Protein AF-A0A7Y3NGA3-F1 (afdb_monomer)

Foldseek 3Di:
DVDDDDPVLDVVFKDWDPDDDPQKTKMKGACCRPVNQFRIKIKMWHQAQAKDKDAAPDAWKFWQDAFPDHHPDTDDGDPPRIDIHHHGMMTMITHDD

Solvent-accessible surface area (backbone atoms only — not comparable to full-atom values): 5444 Å² total; per-residue (Å²): 70,98,72,60,87,45,67,83,56,40,63,82,30,50,44,72,62,75,96,60,62,89,60,46,52,39,35,37,40,30,81,26,32,75,78,30,78,34,44,33,38,40,40,38,38,28,68,40,82,54,68,47,78,45,78,54,74,95,74,64,53,27,29,32,26,47,77,87,49,75,56,91,64,74,52,68,60,64,61,94,56,28,44,78,31,51,40,66,22,39,40,31,33,32,30,70,112

Secondary structure (DSSP, 8-state):
-TT--SHHHHHHHEEEPPSPPTTEEEEEEESSTTT-SSSEEEEEEE-SSS-EEEEPPSS-EEEEE-SS-EEEEEE---STTEEEE-TTEEEEEEE--

Nearest PDB structures (foldseek):
  2wan-assembly1_A  TM=9.460E-01  e=4.164E-06  Bacillus acidopullulyticus
  3wdj-assembly1_A  TM=8.498E-01  e=8.201E-05  Anoxybacillus sp. LM18-11
  2e9b-assembly2_B  TM=8.523E-01  e=2.096E-04  Bacillus subtilis
  3wdi-assembly1_A  TM=8.517E-01  e=1.776E-04  Anoxybacillus sp. LM18-11
  3wdh-assembly1_A  TM=8.356E-01  e=1.505E-04  Anoxybacillus sp. LM18-11

pLDDT: mean 94.43, std 5.2, range [59.75, 98.56]

Mean predicted aligned error: 2.91 Å

Radius of gyration: 12.98 Å; Cα contacts (8 Å, |Δi|>4): 207; chains: 1; bounding box: 33×29×31 Å

Sequence (97 aa):
ALRLRSGDQIRPALRFLETLDPGVVAWVIQSWAGGDPSEKLFVALNAHFRPREVYLPEGKWTYLADAYRAGNEPFGSPSNGMTVLPGRSLAVLATEP

Structure (mmCIF, N/CA/C/O backbone):
data_AF-A0A7Y3NGA3-F1
#
_entry.id   AF-A0A7Y3NGA3-F1
#
loop_
_atom_site.group_PDB
_atom_site.id
_atom_site.type_symbol
_atom_site.label_atom_id
_atom_site.label_alt_id
_atom_site.label_comp_id
_atom_site.label_asym_id
_atom_site.label_entity_id
_atom_site.label_seq_id
_atom_site.pdbx_PDB_ins_code
_atom_site.Cartn_x
_atom_site.Cartn_y
_atom_site.Cartn_z
_atom_site.occupancy
_atom_site.B_iso_or_equiv
_atom_site.auth_seq_id
_atom_site.auth_comp_id
_atom_site.auth_asym_id
_atom_site.auth_atom_id
_atom_site.pdbx_PDB_model_num
ATOM 1 N N . ALA A 1 1 ? -5.602 -5.467 9.489 1.00 90.38 1 ALA A N 1
ATOM 2 C CA . ALA A 1 1 ? -6.004 -5.289 8.081 1.00 90.38 1 ALA A CA 1
ATOM 3 C C . ALA A 1 1 ? -5.839 -6.557 7.243 1.00 90.38 1 ALA A C 1
ATOM 5 O O . ALA A 1 1 ? -6.827 -7.049 6.719 1.00 90.38 1 ALA A O 1
ATOM 6 N N . LEU A 1 2 ? -4.647 -7.156 7.136 1.00 93.19 2 LEU A N 1
ATOM 7 C CA . LEU A 1 2 ? -4.372 -8.253 6.179 1.00 93.19 2 LEU A CA 1
ATOM 8 C C . LEU A 1 2 ? -4.944 -9.648 6.537 1.00 93.19 2 LEU A C 1
ATOM 10 O O . LEU A 1 2 ? -4.639 -10.627 5.866 1.00 93.19 2 LEU A O 1
ATOM 14 N N . ARG A 1 3 ? -5.744 -9.769 7.604 1.00 94.25 3 ARG A N 1
ATOM 15 C CA . ARG A 1 3 ? -6.239 -11.054 8.149 1.00 94.25 3 ARG A CA 1
ATOM 16 C C . ARG A 1 3 ? -7.769 -11.116 8.264 1.00 94.25 3 ARG A C 1
ATOM 18 O O . ARG A 1 3 ? -8.294 -11.754 9.176 1.00 94.25 3 AR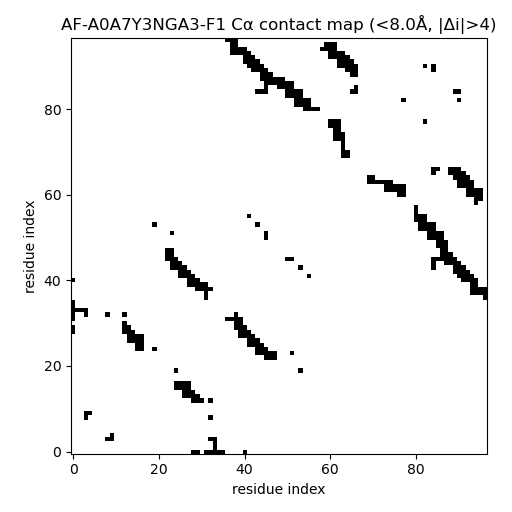G A O 1
ATOM 25 N N . LEU A 1 4 ? -8.485 -10.417 7.379 1.00 94.12 4 LEU A N 1
ATOM 26 C CA . LEU A 1 4 ? -9.945 -10.533 7.276 1.00 94.12 4 LEU A CA 1
ATOM 27 C C . LEU A 1 4 ? -10.330 -11.970 6.901 1.00 94.12 4 LEU A C 1
ATOM 29 O O . LEU A 1 4 ? -9.640 -12.620 6.120 1.00 94.12 4 LEU A O 1
ATOM 33 N N . ARG A 1 5 ? -11.411 -12.478 7.497 1.00 95.19 5 ARG A N 1
ATOM 34 C CA . ARG A 1 5 ? -11.736 -13.915 7.512 1.00 95.19 5 ARG A CA 1
ATOM 35 C C . ARG A 1 5 ? -12.874 -14.311 6.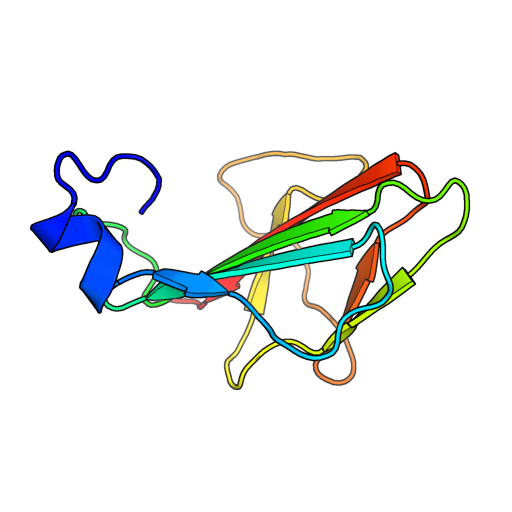579 1.00 95.19 5 ARG A C 1
ATOM 37 O O . ARG A 1 5 ? -13.105 -15.500 6.389 1.00 95.19 5 ARG A O 1
ATOM 44 N N . SER A 1 6 ? -13.601 -13.348 6.021 1.00 95.88 6 SER A N 1
ATOM 45 C CA . SER A 1 6 ? -14.739 -13.621 5.143 1.00 95.88 6 SER A CA 1
ATOM 46 C C . SER A 1 6 ? -14.864 -12.598 4.020 1.00 95.88 6 SER A C 1
ATOM 48 O O . SER A 1 6 ? -14.390 -11.464 4.124 1.00 95.88 6 SER A O 1
ATOM 50 N N . GLY A 1 7 ? -15.561 -12.994 2.952 1.00 95.81 7 GLY A N 1
ATOM 51 C CA . GLY A 1 7 ? -15.914 -12.089 1.858 1.00 95.81 7 GLY A CA 1
ATOM 52 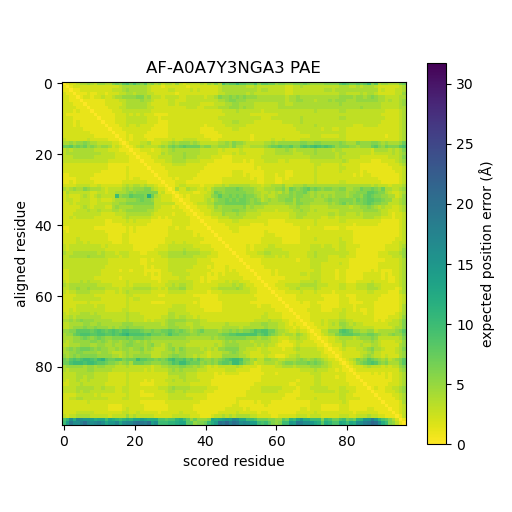C C . GLY A 1 7 ? -16.707 -10.872 2.341 1.00 95.81 7 GLY A C 1
ATOM 53 O O . GLY A 1 7 ? -16.460 -9.767 1.868 1.00 95.81 7 GLY A O 1
ATOM 54 N N . ASP A 1 8 ? -17.580 -11.051 3.333 1.00 95.88 8 ASP A N 1
ATOM 55 C CA . ASP A 1 8 ? -18.385 -9.965 3.906 1.00 95.88 8 ASP A CA 1
ATOM 56 C C . ASP A 1 8 ? -17.549 -8.946 4.683 1.00 95.88 8 ASP A C 1
ATOM 58 O O . ASP A 1 8 ? -17.927 -7.784 4.765 1.00 95.88 8 ASP A O 1
ATOM 62 N N . GLN A 1 9 ? -16.390 -9.349 5.210 1.00 94.31 9 GLN A N 1
ATOM 63 C CA . GLN A 1 9 ? -15.427 -8.415 5.793 1.00 94.31 9 GLN A CA 1
ATOM 64 C C . GLN A 1 9 ? -14.575 -7.731 4.717 1.00 94.31 9 GLN A C 1
ATOM 66 O O . GLN A 1 9 ? -14.304 -6.536 4.810 1.00 94.31 9 GLN A O 1
ATOM 71 N N . ILE A 1 10 ? -14.150 -8.472 3.690 1.00 96.31 10 ILE A N 1
ATOM 72 C CA . ILE A 1 10 ? -13.242 -7.966 2.648 1.00 96.31 10 ILE A CA 1
ATOM 73 C C . ILE A 1 10 ? -13.940 -6.951 1.738 1.00 96.31 10 ILE A C 1
ATOM 75 O O . ILE A 1 10 ? -13.402 -5.872 1.498 1.00 96.31 10 ILE A O 1
ATOM 79 N N . ARG A 1 11 ? -15.138 -7.277 1.238 1.00 96.31 11 ARG A N 1
ATOM 80 C CA . ARG A 1 11 ? -15.881 -6.463 0.260 1.00 96.31 11 ARG A CA 1
ATOM 81 C C . ARG A 1 11 ? -16.089 -5.009 0.697 1.00 96.31 11 ARG A C 1
ATOM 83 O O . ARG A 1 11 ? -15.820 -4.128 -0.114 1.00 96.31 11 ARG A O 1
ATOM 90 N N . PRO A 1 12 ? -1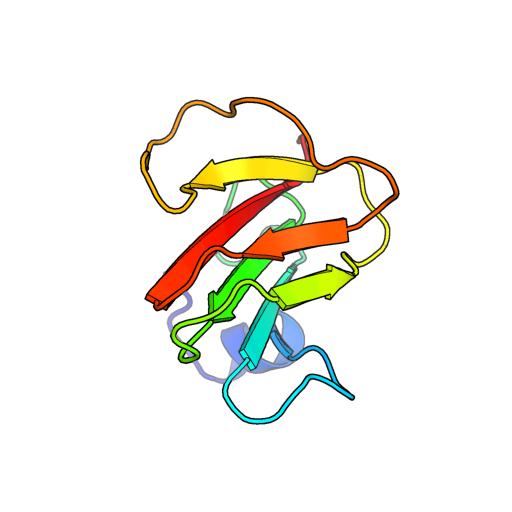6.539 -4.696 1.925 1.00 95.75 12 PRO A N 1
ATOM 91 C CA . PRO A 1 12 ? -16.685 -3.305 2.337 1.00 95.75 12 PRO A CA 1
ATOM 92 C C . PRO A 1 12 ? -15.339 -2.619 2.603 1.00 95.75 12 PRO A C 1
ATOM 94 O O . PRO A 1 12 ? -15.244 -1.423 2.345 1.00 95.75 12 PRO A O 1
ATOM 97 N N . ALA A 1 13 ? -14.313 -3.352 3.050 1.00 96.56 13 ALA A N 1
ATOM 98 C CA . ALA A 1 13 ? -13.059 -2.783 3.542 1.00 96.56 13 ALA A CA 1
ATOM 99 C C . ALA A 1 13 ? -11.978 -2.559 2.473 1.00 96.56 13 ALA A C 1
ATOM 101 O O . ALA A 1 13 ? -11.111 -1.714 2.675 1.00 96.56 13 ALA A O 1
ATOM 102 N N . LEU A 1 14 ? -11.980 -3.312 1.367 1.00 97.44 14 LEU A N 1
ATOM 103 C CA . LEU A 1 14 ? -10.918 -3.268 0.357 1.00 97.44 14 LEU A CA 1
ATOM 104 C C . LEU A 1 14 ? -11.385 -2.566 -0.922 1.00 97.44 14 LEU A C 1
ATOM 106 O O . LEU A 1 14 ? -12.443 -2.881 -1.470 1.00 97.44 14 LEU A O 1
ATOM 110 N N . ARG A 1 15 ? -10.583 -1.630 -1.431 1.00 97.44 15 ARG A N 1
ATOM 111 C CA . ARG A 1 15 ? -10.785 -0.996 -2.742 1.00 97.44 15 ARG A CA 1
ATOM 112 C C . ARG A 1 15 ? -9.505 -1.093 -3.558 1.00 97.44 15 ARG A C 1
ATOM 114 O O . ARG A 1 15 ? -8.452 -0.679 -3.081 1.00 97.44 15 ARG A O 1
ATOM 121 N N . PHE A 1 16 ? -9.600 -1.631 -4.769 1.00 97.75 16 PHE A N 1
ATOM 122 C CA . PHE A 1 16 ? -8.518 -1.525 -5.745 1.00 97.75 16 PHE A CA 1
ATOM 123 C C . PHE A 1 16 ? -8.456 -0.098 -6.282 1.00 97.75 16 PHE A C 1
ATOM 125 O O . PHE A 1 16 ? -9.491 0.553 -6.424 1.00 97.75 16 PHE A O 1
ATOM 132 N N . LEU A 1 17 ? -7.248 0.383 -6.561 1.00 97.00 17 LEU A N 1
ATOM 133 C CA . LEU A 1 17 ? -7.074 1.607 -7.330 1.00 97.00 17 LEU A CA 1
ATOM 134 C C . LEU A 1 17 ? -7.299 1.296 -8.810 1.00 97.00 17 LEU A C 1
ATOM 136 O O . LEU A 1 17 ? -6.864 0.260 -9.315 1.00 97.00 17 LEU A O 1
ATOM 140 N N . GLU A 1 18 ? -7.981 2.207 -9.491 1.00 93.06 18 GLU A N 1
ATOM 141 C CA . GLU A 1 18 ? -8.292 2.097 -10.913 1.00 93.06 18 GLU A CA 1
ATOM 142 C C . GLU A 1 18 ? -7.306 2.909 -11.758 1.00 93.06 18 GLU A C 1
ATOM 144 O O . GLU A 1 18 ? -6.575 3.756 -11.247 1.00 93.06 18 GLU A O 1
ATOM 149 N N . THR A 1 19 ? -7.319 2.679 -13.075 1.00 91.19 19 THR A N 1
ATOM 150 C CA . THR A 1 19 ? -6.523 3.453 -14.049 1.00 91.19 19 THR A CA 1
ATOM 151 C C . THR A 1 19 ? -5.010 3.395 -13.778 1.00 91.19 19 THR A C 1
ATOM 153 O O . THR A 1 19 ? -4.293 4.381 -13.923 1.00 91.19 19 THR A O 1
ATOM 156 N N . LEU A 1 20 ? -4.516 2.223 -13.370 1.00 94.62 20 LEU A N 1
ATOM 157 C CA . LEU A 1 20 ? -3.087 1.957 -13.193 1.00 94.62 20 LEU A CA 1
ATOM 158 C C . LEU A 1 20 ? -2.473 1.385 -14.473 1.00 94.62 20 LEU A C 1
ATOM 160 O O . LEU A 1 20 ? -3.146 0.706 -15.253 1.00 94.62 20 LEU A O 1
ATOM 164 N N . ASP A 1 21 ? -1.170 1.596 -14.643 1.00 94.69 21 ASP A N 1
ATOM 165 C CA . ASP A 1 21 ? -0.393 0.936 -15.690 1.00 94.69 21 ASP A CA 1
ATOM 166 C C . ASP A 1 21 ? -0.565 -0.595 -15.614 1.00 94.69 21 ASP A C 1
ATOM 168 O O . ASP A 1 21 ? -0.398 -1.172 -14.534 1.00 94.69 21 ASP A O 1
ATOM 172 N N . PRO A 1 22 ? -0.814 -1.300 -16.736 1.00 96.44 22 PRO A N 1
ATOM 173 C CA . PRO A 1 22 ? -0.833 -2.760 -16.750 1.00 96.44 22 PRO A CA 1
ATOM 174 C C . PRO A 1 22 ? 0.450 -3.333 -16.140 1.00 96.44 22 PRO A C 1
ATOM 176 O O . PRO A 1 22 ? 1.549 -2.945 -16.529 1.00 96.44 22 PRO A O 1
ATOM 179 N N . GLY A 1 23 ? 0.324 -4.251 -15.179 1.00 97.06 23 GLY A N 1
ATOM 180 C CA . GLY A 1 23 ? 1.458 -4.773 -14.402 1.00 97.06 23 GLY A CA 1
ATOM 181 C C . GLY A 1 23 ? 1.745 -4.013 -13.100 1.00 97.06 23 GLY A C 1
ATOM 182 O O . GLY A 1 23 ? 2.637 -4.418 -12.355 1.00 97.06 23 GLY A O 1
ATOM 183 N N . VAL A 1 24 ? 0.980 -2.962 -12.798 1.00 98.31 24 VAL A N 1
ATOM 184 C CA . VAL A 1 24 ? 0.887 -2.356 -11.468 1.00 98.31 24 VAL A CA 1
ATOM 185 C C . VAL A 1 24 ? -0.454 -2.739 -10.848 1.00 98.31 24 VAL A C 1
ATOM 187 O O . VAL A 1 24 ? -1.498 -2.645 -11.490 1.00 98.31 24 VAL A O 1
ATOM 190 N N . VAL A 1 25 ? -0.430 -3.184 -9.593 1.00 98.38 25 VAL A N 1
ATOM 191 C CA . VAL A 1 25 ? -1.642 -3.497 -8.822 1.00 98.38 25 VAL A CA 1
ATOM 192 C C . VAL A 1 25 ? -1.546 -2.784 -7.489 1.00 98.38 25 VAL A C 1
ATOM 194 O O . VAL A 1 25 ? -0.568 -2.976 -6.772 1.00 98.38 25 VAL A O 1
ATOM 197 N N . ALA A 1 26 ? -2.555 -1.988 -7.147 1.00 98.44 26 ALA A N 1
ATOM 198 C CA . ALA A 1 26 ? -2.622 -1.312 -5.861 1.00 98.44 26 ALA A CA 1
ATOM 199 C C . ALA A 1 26 ? -4.022 -1.385 -5.257 1.00 98.44 26 ALA A C 1
ATOM 201 O O . ALA A 1 26 ? -5.028 -1.421 -5.970 1.00 98.44 26 ALA A O 1
ATOM 202 N N . TRP A 1 27 ? -4.085 -1.411 -3.931 1.00 98.44 27 TRP A N 1
ATOM 203 C CA . TRP A 1 27 ? -5.333 -1.410 -3.183 1.00 98.44 27 TRP A CA 1
ATOM 204 C C . TRP A 1 27 ? -5.169 -0.731 -1.828 1.00 98.44 27 TRP A C 1
ATOM 206 O O . TRP A 1 27 ? -4.076 -0.661 -1.265 1.00 98.44 27 TRP A O 1
ATOM 216 N N . VAL A 1 28 ? -6.292 -0.263 -1.290 1.00 97.81 28 VAL A N 1
ATOM 217 C CA . VAL A 1 28 ? -6.408 0.227 0.082 1.00 97.81 28 VAL A CA 1
ATOM 218 C C . VAL A 1 28 ? -7.347 -0.666 0.870 1.00 97.81 28 VAL A C 1
ATOM 220 O O . VAL A 1 28 ? -8.429 -1.020 0.400 1.00 97.81 28 VAL A O 1
ATOM 223 N N . ILE A 1 29 ? -6.934 -0.998 2.087 1.00 97.25 29 ILE A N 1
ATOM 224 C CA . ILE A 1 29 ? -7.773 -1.568 3.136 1.00 97.25 29 ILE A CA 1
ATOM 225 C C . ILE A 1 29 ? -8.051 -0.452 4.141 1.00 97.25 29 ILE A C 1
ATOM 227 O O . ILE A 1 29 ? -7.120 0.206 4.584 1.00 97.25 29 ILE A O 1
ATOM 231 N N . GLN A 1 30 ? -9.310 -0.223 4.488 1.00 94.44 30 GLN A N 1
ATOM 232 C CA . GLN A 1 30 ? -9.747 0.946 5.263 1.00 94.44 30 GLN A CA 1
ATOM 233 C C . GLN A 1 30 ? -10.650 0.557 6.440 1.00 94.44 30 GLN A C 1
ATOM 235 O O . GLN A 1 30 ? -10.997 -0.613 6.602 1.00 94.44 30 GLN A O 1
ATOM 240 N N . SER A 1 31 ? -11.025 1.542 7.261 1.00 90.12 31 SER A N 1
ATOM 241 C CA . SER A 1 31 ? -11.936 1.387 8.403 1.00 90.12 31 SER A CA 1
ATOM 242 C C . SER A 1 31 ? -11.395 0.460 9.498 1.00 90.12 31 SER A C 1
ATOM 244 O O . SER A 1 31 ? -12.131 -0.390 10.004 1.00 90.12 31 SER A O 1
ATOM 246 N N . TRP A 1 32 ? -10.107 0.594 9.847 1.00 89.69 32 TRP A N 1
ATOM 247 C CA . TRP A 1 32 ? -9.456 -0.195 10.912 1.00 89.69 32 TRP A CA 1
ATOM 248 C C . TRP A 1 32 ? -9.661 -1.709 10.738 1.00 89.69 32 TRP A C 1
ATOM 250 O O . TRP A 1 32 ? -9.839 -2.469 11.697 1.00 89.69 32 TRP A O 1
ATOM 260 N N . ALA A 1 33 ? -9.702 -2.160 9.480 1.00 91.12 33 ALA A N 1
ATOM 261 C CA . ALA A 1 33 ? -10.192 -3.482 9.121 1.00 91.12 33 ALA A CA 1
ATOM 262 C C . ALA A 1 33 ? -9.501 -4.597 9.918 1.00 91.12 33 ALA A C 1
ATOM 264 O O . ALA A 1 33 ? -8.274 -4.741 9.908 1.00 91.12 33 ALA A O 1
ATOM 265 N N . GLY A 1 34 ? -10.297 -5.439 10.577 1.00 88.56 34 GLY A N 1
ATOM 266 C CA . GLY A 1 34 ? -9.781 -6.557 11.366 1.00 88.56 34 GLY A CA 1
ATOM 267 C C . GLY A 1 34 ? -9.005 -6.128 12.616 1.00 88.56 34 GLY A C 1
ATOM 268 O O . GLY A 1 34 ? -8.108 -6.864 13.024 1.00 88.56 34 GLY A O 1
ATOM 269 N N . GLY A 1 35 ? -9.324 -4.958 13.184 1.00 88.38 35 GLY A N 1
ATOM 270 C CA . GLY A 1 35 ? -8.696 -4.424 14.396 1.00 88.38 35 GLY A CA 1
ATOM 271 C C . GLY A 1 35 ? -7.288 -3.883 14.163 1.00 88.38 35 GLY A C 1
ATOM 272 O O . GLY A 1 35 ? -6.455 -3.951 15.062 1.00 88.38 35 GLY A O 1
ATOM 273 N N . ASP A 1 36 ? -6.997 -3.425 12.943 1.00 90.94 36 ASP A N 1
ATOM 274 C CA . ASP A 1 36 ? -5.723 -2.764 12.659 1.00 90.94 36 ASP A CA 1
ATOM 275 C C . ASP A 1 36 ? -5.655 -1.417 13.392 1.00 90.94 36 ASP A C 1
ATOM 277 O O . ASP A 1 36 ? -6.665 -0.709 13.397 1.00 90.94 36 ASP A O 1
ATOM 281 N N . PRO A 1 37 ? -4.512 -1.040 13.991 1.00 90.00 37 PRO A N 1
ATOM 282 C CA . PRO A 1 37 ? -4.364 0.289 14.579 1.00 90.00 37 PRO A CA 1
ATOM 283 C C . PRO A 1 37 ? -4.431 1.407 13.530 1.00 90.00 37 PRO A C 1
ATOM 285 O O . PRO A 1 37 ? -4.822 2.520 13.866 1.00 90.00 37 PRO A O 1
ATOM 288 N N . SER A 1 38 ? -4.083 1.127 12.273 1.00 92.06 38 SER A N 1
ATOM 289 C CA . SER A 1 38 ? -4.141 2.115 11.198 1.00 92.06 38 SER A CA 1
ATOM 290 C C . SER A 1 38 ? -5.548 2.231 10.612 1.00 92.06 38 SER A C 1
ATOM 292 O O . SER A 1 38 ? -6.190 1.224 10.301 1.00 92.06 38 SER A O 1
ATOM 294 N N . GLU A 1 39 ? -6.014 3.465 10.390 1.00 93.06 39 GLU A N 1
ATOM 295 C CA . GLU A 1 39 ? -7.293 3.722 9.710 1.00 93.06 39 GLU A CA 1
ATOM 296 C C . GLU A 1 39 ? -7.286 3.130 8.293 1.00 93.06 39 GLU A C 1
ATOM 298 O O . GLU A 1 39 ? -8.250 2.469 7.885 1.00 93.06 39 GLU A O 1
ATOM 303 N N . LYS A 1 40 ? -6.184 3.344 7.556 1.00 95.81 40 LYS A N 1
ATOM 304 C CA . LYS A 1 40 ? -5.982 2.853 6.194 1.00 95.81 40 LYS A CA 1
ATOM 305 C C . LYS A 1 40 ? -4.609 2.204 6.028 1.00 95.81 40 LYS A C 1
ATOM 307 O O . LYS A 1 40 ? -3.599 2.692 6.532 1.00 95.81 40 LYS A O 1
ATOM 312 N N . LEU A 1 41 ? -4.580 1.138 5.236 1.00 96.50 41 LEU A N 1
ATOM 313 C CA . LEU A 1 41 ? -3.386 0.462 4.749 1.00 96.50 41 LEU A CA 1
ATOM 314 C C . LEU A 1 41 ? -3.408 0.476 3.221 1.00 96.50 41 LEU A C 1
ATOM 316 O O . LEU A 1 41 ? -4.343 -0.040 2.612 1.00 96.50 41 LEU A O 1
ATOM 320 N N . PHE A 1 42 ? -2.380 1.038 2.606 1.00 97.56 42 PHE A N 1
ATOM 321 C CA . PHE A 1 42 ? -2.165 1.031 1.167 1.00 97.56 42 PHE A CA 1
ATOM 322 C C . PHE A 1 42 ? -1.107 -0.010 0.817 1.00 97.56 42 PHE A C 1
ATOM 324 O O . PHE A 1 42 ? -0.071 -0.098 1.476 1.00 97.56 42 PHE A O 1
ATOM 331 N N . VAL A 1 43 ? -1.351 -0.775 -0.242 1.00 98.00 43 VAL A N 1
ATOM 332 C CA . VAL A 1 43 ? -0.385 -1.719 -0.804 1.00 98.00 43 VAL A CA 1
ATOM 333 C C . VAL A 1 43 ? -0.322 -1.510 -2.307 1.00 98.00 43 VAL A C 1
ATOM 335 O O . VAL A 1 43 ? -1.363 -1.437 -2.957 1.00 98.00 43 VAL A O 1
ATOM 338 N N . ALA A 1 44 ? 0.886 -1.461 -2.862 1.00 98.38 44 ALA A N 1
ATOM 339 C CA . ALA A 1 44 ? 1.092 -1.460 -4.303 1.00 98.38 44 ALA A CA 1
ATOM 340 C C . ALA A 1 44 ? 2.245 -2.371 -4.717 1.00 98.38 44 ALA A C 1
ATOM 342 O O . ALA A 1 44 ? 3.244 -2.495 -4.012 1.00 98.38 44 ALA A O 1
ATOM 343 N N . LEU A 1 45 ? 2.088 -2.996 -5.880 1.00 98.56 45 LEU A N 1
ATOM 344 C CA . LEU A 1 45 ? 3.018 -3.937 -6.490 1.00 98.56 45 LEU A CA 1
ATOM 345 C C . LEU A 1 45 ? 3.380 -3.447 -7.891 1.00 98.56 45 LEU A C 1
ATOM 347 O O . LEU A 1 45 ? 2.492 -3.072 -8.656 1.00 98.56 45 LEU A O 1
ATOM 351 N N . ASN A 1 46 ? 4.663 -3.513 -8.244 1.00 98.50 46 ASN A N 1
ATOM 352 C CA . ASN A 1 46 ? 5.158 -3.204 -9.581 1.00 98.50 46 ASN A CA 1
ATOM 353 C C . ASN A 1 46 ? 5.840 -4.432 -10.199 1.00 98.50 46 ASN A C 1
ATOM 355 O O . ASN A 1 46 ? 6.928 -4.822 -9.775 1.00 98.50 46 ASN A O 1
ATOM 359 N N . ALA A 1 47 ? 5.232 -5.021 -11.231 1.00 98.38 47 ALA A N 1
ATOM 360 C CA . ALA A 1 47 ? 5.810 -6.150 -11.963 1.00 98.38 47 ALA A CA 1
ATOM 361 C C . ALA A 1 47 ? 6.818 -5.727 -13.051 1.00 98.38 47 ALA A C 1
ATO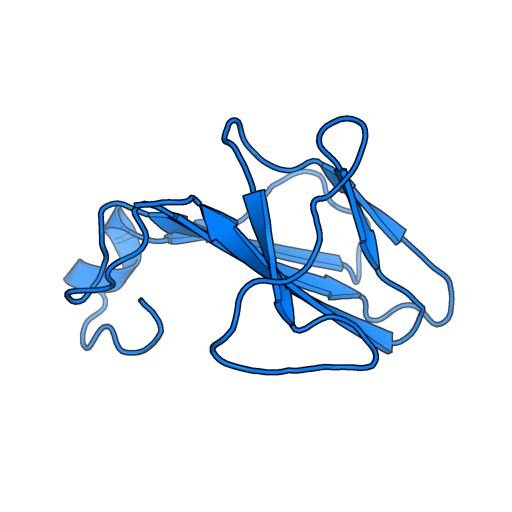M 363 O O . ALA A 1 47 ? 7.528 -6.574 -13.601 1.00 98.38 47 ALA A O 1
ATOM 364 N N . HIS A 1 48 ? 6.901 -4.433 -13.381 1.00 98.44 48 HIS A N 1
ATOM 365 C CA . HIS A 1 48 ? 7.847 -3.925 -14.375 1.00 98.44 48 HIS A CA 1
ATOM 366 C C . HIS A 1 48 ? 9.284 -4.002 -13.861 1.00 98.44 48 HIS A C 1
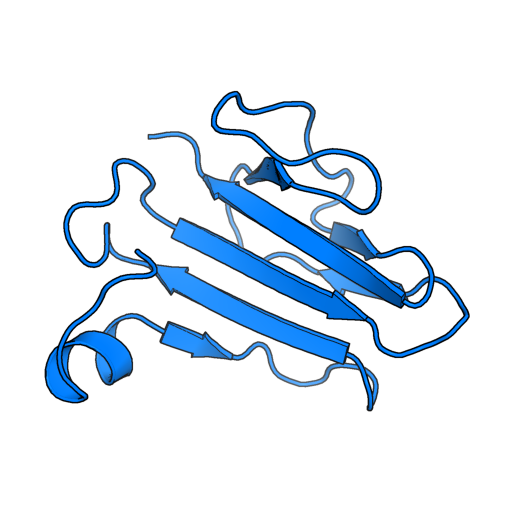ATOM 368 O O . HIS A 1 48 ? 9.553 -3.867 -12.674 1.00 98.44 48 HIS A O 1
ATOM 374 N N . PHE A 1 49 ? 10.244 -4.121 -14.777 1.00 97.81 49 PHE A N 1
ATOM 375 C CA . PHE A 1 49 ? 11.667 -3.945 -14.455 1.00 97.81 49 PHE A CA 1
ATOM 376 C C . PHE A 1 49 ? 12.049 -2.485 -14.184 1.00 97.81 49 PHE A C 1
ATOM 378 O O . PHE A 1 49 ? 13.128 -2.218 -13.663 1.00 97.81 49 PHE A O 1
ATOM 385 N N . ARG A 1 50 ? 11.192 -1.539 -14.584 1.00 98.19 50 ARG A N 1
ATOM 386 C CA . ARG A 1 50 ? 11.420 -0.099 -14.451 1.00 98.19 50 ARG A CA 1
ATOM 387 C C . ARG A 1 50 ? 10.533 0.492 -13.354 1.00 98.19 50 ARG A C 1
ATOM 389 O O . ARG A 1 50 ? 9.461 -0.065 -13.107 1.00 98.19 50 ARG A O 1
ATOM 396 N N . PRO A 1 51 ? 10.942 1.617 -12.741 1.00 98.06 51 PRO A N 1
ATOM 397 C CA . PRO A 1 51 ? 10.127 2.283 -11.741 1.00 98.06 51 PRO A CA 1
ATOM 398 C C . PRO A 1 51 ? 8.763 2.739 -12.269 1.00 98.06 51 PRO A C 1
ATOM 400 O O . PRO A 1 51 ? 8.613 3.065 -13.455 1.00 98.06 51 PRO A O 1
ATOM 403 N N . ARG A 1 52 ? 7.780 2.765 -11.369 1.00 97.75 52 ARG A N 1
ATOM 404 C CA . ARG A 1 52 ? 6.424 3.269 -11.606 1.00 97.75 52 ARG A CA 1
ATOM 405 C C . ARG A 1 52 ? 5.975 4.140 -10.449 1.00 97.75 52 ARG A C 1
ATOM 407 O O . ARG A 1 52 ? 6.311 3.868 -9.301 1.00 97.75 52 ARG A O 1
ATOM 414 N N . GLU A 1 53 ? 5.217 5.172 -10.770 1.00 96.19 53 GLU A N 1
ATOM 415 C CA . GLU A 1 53 ? 4.621 6.073 -9.791 1.00 96.19 53 GLU A CA 1
ATOM 416 C C . GLU A 1 53 ? 3.168 5.670 -9.571 1.00 96.19 53 GLU A C 1
ATOM 418 O O . GLU A 1 53 ? 2.459 5.329 -10.520 1.00 96.19 53 GLU A O 1
ATOM 423 N N . VAL A 1 54 ? 2.730 5.688 -8.314 1.00 96.81 54 VAL A N 1
ATOM 424 C CA . VAL A 1 54 ? 1.336 5.439 -7.951 1.00 96.81 54 VAL A CA 1
ATOM 425 C C . VAL A 1 54 ? 0.867 6.546 -7.024 1.00 96.81 54 VAL A C 1
ATOM 427 O O . VAL A 1 54 ? 1.449 6.765 -5.960 1.00 96.81 54 VAL A O 1
ATOM 430 N N . TYR A 1 55 ? -0.196 7.237 -7.430 1.00 96.44 55 TYR A N 1
ATOM 431 C CA . TYR A 1 55 ? -0.852 8.231 -6.590 1.00 96.44 55 TYR A CA 1
ATOM 432 C C . TYR A 1 55 ? -1.553 7.557 -5.415 1.00 96.44 55 TYR A C 1
ATOM 434 O O . TYR A 1 55 ? -2.246 6.549 -5.561 1.00 96.44 55 TYR A O 1
ATOM 442 N N . LEU A 1 56 ? -1.360 8.135 -4.238 1.00 96.44 56 LEU A N 1
ATOM 443 C CA . LEU A 1 56 ? -1.978 7.687 -3.007 1.00 96.44 56 LEU A CA 1
ATOM 444 C C . LEU A 1 56 ? -3.343 8.363 -2.859 1.00 96.44 56 LEU A C 1
ATOM 446 O O . LEU A 1 56 ? -3.477 9.549 -3.170 1.00 96.44 56 LEU A O 1
ATOM 450 N N . PRO A 1 57 ? -4.357 7.655 -2.338 1.00 94.81 57 PRO A N 1
ATOM 451 C CA . PRO A 1 57 ? -5.581 8.303 -1.893 1.00 94.81 57 PRO A CA 1
ATOM 452 C C . PRO A 1 57 ? -5.295 9.328 -0.796 1.00 94.81 57 PRO A C 1
ATOM 454 O O . PRO A 1 57 ? -4.258 9.277 -0.131 1.00 94.81 57 PRO A O 1
ATOM 457 N N . GLU A 1 58 ? -6.244 10.229 -0.564 1.00 92.69 58 GLU A N 1
ATOM 458 C CA . GLU A 1 58 ? -6.109 11.253 0.468 1.00 92.69 58 GLU A CA 1
ATOM 459 C C . GLU A 1 58 ? -5.809 10.643 1.851 1.00 92.69 58 GLU A C 1
ATOM 461 O O . GLU A 1 58 ? -6.492 9.724 2.331 1.00 92.69 58 GLU A O 1
ATOM 466 N N . GLY A 1 59 ? -4.762 11.172 2.481 1.00 92.19 59 GLY A N 1
ATOM 467 C CA . GLY A 1 59 ? -4.294 10.757 3.794 1.00 92.19 59 GLY A CA 1
ATOM 468 C C . GLY A 1 59 ? -2.847 11.171 4.041 1.00 92.19 59 GLY A C 1
ATOM 469 O O 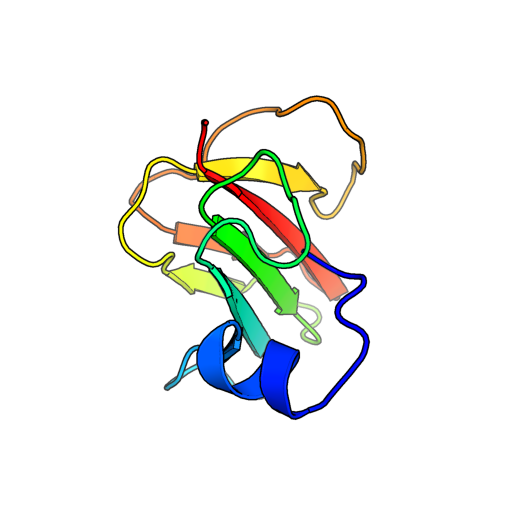. GLY A 1 59 ? -2.089 11.458 3.112 1.00 92.19 59 GLY A O 1
ATOM 470 N N . LYS A 1 60 ? -2.458 11.188 5.317 1.00 93.94 60 LYS A N 1
ATOM 471 C CA . LYS A 1 60 ? -1.052 11.274 5.721 1.00 93.94 60 LYS A CA 1
ATOM 472 C C . LYS A 1 60 ? -0.495 9.865 5.788 1.00 93.94 60 LYS A C 1
ATOM 474 O O . LYS A 1 60 ? -0.911 9.093 6.643 1.00 93.94 60 LYS A O 1
ATOM 479 N N . TRP A 1 61 ? 0.410 9.535 4.879 1.00 96.00 61 TRP A N 1
ATOM 480 C CA . TRP A 1 61 ? 0.951 8.188 4.742 1.00 96.00 61 TRP A CA 1
ATOM 481 C C . TRP A 1 61 ? 2.380 8.100 5.276 1.00 96.00 61 TRP A C 1
ATOM 483 O O . TRP A 1 61 ? 3.179 9.027 5.126 1.00 96.00 61 TRP A O 1
ATOM 493 N N . THR A 1 62 ? 2.715 6.951 5.850 1.00 95.69 62 THR A N 1
ATOM 494 C CA . THR A 1 62 ? 4.073 6.581 6.268 1.00 95.69 62 THR A CA 1
ATOM 495 C C . THR A 1 62 ? 4.402 5.191 5.739 1.00 95.69 62 THR A C 1
ATOM 497 O O . THR A 1 62 ? 3.501 4.355 5.624 1.00 95.69 62 THR A O 1
ATOM 500 N N . TYR A 1 63 ? 5.658 4.928 5.366 1.00 96.44 63 TYR A N 1
ATOM 501 C CA . TYR A 1 63 ? 6.024 3.593 4.883 1.00 96.44 63 TYR A CA 1
ATOM 502 C C . TYR A 1 63 ? 6.161 2.609 6.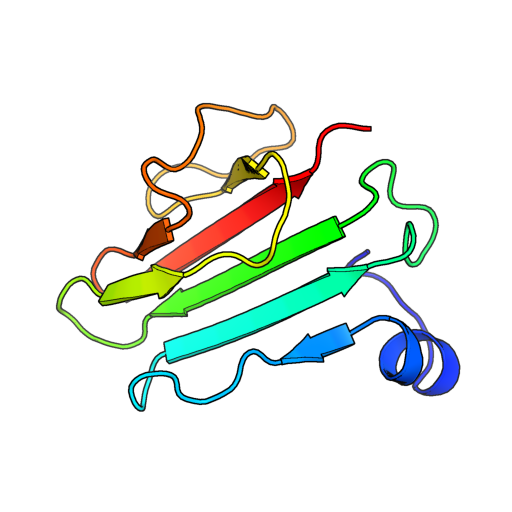043 1.00 96.44 63 TYR A C 1
ATOM 504 O O . TYR A 1 63 ? 6.772 2.911 7.063 1.00 96.44 63 TYR A O 1
ATOM 512 N N . LEU A 1 64 ? 5.630 1.405 5.845 1.00 96.06 64 LEU A N 1
ATOM 513 C CA . LEU A 1 64 ? 5.908 0.218 6.659 1.00 96.06 64 LEU A CA 1
ATOM 514 C C . LEU A 1 64 ? 6.820 -0.764 5.914 1.00 96.06 64 LEU A C 1
ATOM 516 O O . LEU A 1 64 ? 7.584 -1.516 6.523 1.00 96.06 64 LEU A O 1
ATOM 520 N N . ALA A 1 65 ? 6.739 -0.760 4.583 1.00 96.94 65 ALA A N 1
ATOM 521 C CA . ALA A 1 65 ? 7.635 -1.509 3.723 1.00 96.94 65 ALA A CA 1
ATOM 522 C C . ALA A 1 65 ? 7.851 -0.796 2.384 1.00 96.94 65 ALA A C 1
ATOM 524 O O . ALA A 1 65 ? 6.940 -0.159 1.852 1.00 96.94 65 ALA A O 1
ATOM 525 N N . ASP A 1 66 ? 9.041 -0.968 1.826 1.00 96.50 66 ASP A N 1
ATOM 526 C CA . ASP A 1 66 ? 9.425 -0.554 0.481 1.00 96.50 66 ASP A CA 1
ATOM 527 C C . ASP A 1 66 ? 10.229 -1.675 -0.211 1.00 96.50 66 ASP A C 1
ATOM 529 O O . ASP A 1 66 ? 10.192 -2.839 0.195 1.00 96.50 66 ASP A O 1
ATOM 533 N N . ALA A 1 67 ? 10.953 -1.340 -1.281 1.00 96.62 67 ALA A N 1
ATOM 534 C CA . ALA A 1 67 ? 11.761 -2.300 -2.031 1.00 96.62 67 ALA A CA 1
ATOM 535 C C . ALA A 1 67 ? 12.948 -2.893 -1.246 1.00 96.62 67 ALA A C 1
ATOM 537 O O . ALA A 1 67 ? 13.509 -3.901 -1.675 1.00 96.62 67 ALA A O 1
ATOM 538 N N . TYR A 1 68 ? 13.356 -2.272 -0.140 1.00 95.19 68 TYR A N 1
ATOM 539 C CA . TYR A 1 68 ? 14.593 -2.586 0.576 1.00 95.19 68 TYR A CA 1
ATOM 540 C C . TYR A 1 68 ? 14.358 -2.964 2.039 1.00 95.19 68 TYR A C 1
ATOM 542 O O . TYR A 1 68 ? 15.171 -3.679 2.626 1.00 95.19 68 TYR A O 1
ATOM 550 N N . ARG A 1 69 ? 13.264 -2.493 2.640 1.00 95.12 69 ARG A N 1
ATOM 551 C CA . ARG A 1 69 ? 12.951 -2.663 4.057 1.00 95.12 69 ARG A CA 1
ATOM 552 C C . ARG A 1 69 ? 11.500 -3.088 4.245 1.00 95.12 69 ARG A C 1
ATOM 554 O O . ARG A 1 69 ? 10.605 -2.610 3.562 1.00 95.12 69 ARG A O 1
ATOM 561 N N . ALA A 1 70 ? 11.266 -3.932 5.244 1.00 94.50 70 ALA A N 1
ATOM 562 C CA . ALA A 1 70 ? 9.940 -4.222 5.777 1.00 94.50 70 ALA A CA 1
ATOM 563 C C . ALA A 1 70 ? 10.010 -4.293 7.306 1.00 94.50 70 ALA A C 1
ATOM 565 O O . ALA A 1 70 ? 10.973 -4.830 7.859 1.00 94.50 70 ALA A O 1
ATOM 566 N N . GLY A 1 71 ? 9.002 -3.755 7.990 1.00 86.12 71 GLY A N 1
ATOM 567 C CA . GLY A 1 71 ? 8.935 -3.774 9.446 1.00 86.12 71 GLY A CA 1
ATOM 568 C C . GLY A 1 71 ? 7.610 -3.253 9.992 1.00 86.12 71 GLY A C 1
ATOM 569 O O . GLY A 1 71 ? 6.677 -2.955 9.252 1.00 86.12 71 GLY A O 1
ATOM 570 N N . ASN A 1 72 ? 7.535 -3.172 11.315 1.00 80.31 72 ASN A N 1
ATOM 571 C CA . ASN A 1 72 ? 6.409 -2.610 12.064 1.00 80.31 72 ASN A CA 1
ATOM 572 C C . ASN A 1 72 ? 6.665 -1.171 12.543 1.00 80.31 72 ASN A C 1
ATOM 574 O O . ASN A 1 72 ? 5.766 -0.556 13.107 1.00 80.31 72 ASN A O 1
ATOM 578 N N . GLU A 1 73 ? 7.873 -0.648 12.339 1.00 88.75 73 GLU A N 1
ATOM 579 C CA . GLU A 1 73 ? 8.230 0.738 12.631 1.00 88.75 73 GLU A CA 1
ATOM 580 C C . GLU A 1 73 ? 8.002 1.596 11.380 1.00 88.75 73 GLU A C 1
ATOM 582 O O . GLU A 1 73 ? 8.664 1.348 10.365 1.00 88.75 73 GLU A O 1
ATOM 587 N N . PRO A 1 74 ? 7.101 2.595 11.426 1.00 91.38 74 PRO A N 1
ATOM 588 C CA . PRO A 1 74 ? 6.917 3.525 10.322 1.00 91.38 74 PRO A CA 1
ATOM 589 C C . PRO A 1 74 ? 8.208 4.280 10.004 1.00 91.38 74 PRO A C 1
ATOM 591 O O . PRO A 1 74 ? 8.931 4.703 10.908 1.00 91.38 74 PRO A O 1
ATOM 594 N N . PHE A 1 75 ? 8.499 4.482 8.720 1.00 94.00 75 PHE A N 1
ATOM 595 C CA . PHE A 1 75 ? 9.674 5.233 8.292 1.00 94.00 75 PHE A CA 1
ATOM 596 C C . PHE A 1 75 ? 9.396 6.078 7.056 1.00 94.00 75 PHE A C 1
ATOM 598 O O . PHE A 1 75 ? 8.902 5.597 6.044 1.00 94.00 75 PHE A O 1
ATOM 605 N N . GLY A 1 76 ? 9.776 7.352 7.124 1.00 92.38 76 GLY A N 1
ATOM 606 C CA . GLY A 1 76 ? 9.619 8.279 6.010 1.00 92.38 76 GLY A CA 1
ATOM 607 C C . GLY A 1 76 ? 8.168 8.475 5.559 1.00 92.38 76 GLY A C 1
ATOM 608 O O . GLY A 1 76 ? 7.225 7.820 6.009 1.00 92.38 76 GLY A O 1
ATOM 609 N N . SER A 1 77 ? 8.005 9.398 4.621 1.00 93.56 77 SER A N 1
ATOM 610 C CA . SER A 1 77 ? 6.713 9.701 4.022 1.00 93.56 77 SER A CA 1
ATOM 611 C C . SER A 1 77 ? 6.874 9.893 2.516 1.00 93.56 77 SER A C 1
ATOM 613 O O . SER A 1 77 ? 7.908 10.395 2.066 1.00 93.56 77 SER A O 1
ATOM 615 N N . PRO A 1 78 ? 5.872 9.491 1.723 1.00 93.19 78 PRO A N 1
ATOM 616 C CA . PRO A 1 78 ? 5.813 9.806 0.305 1.00 93.19 78 PRO A CA 1
ATOM 617 C C . PRO A 1 78 ? 5.738 11.322 0.093 1.00 93.19 78 PRO A C 1
ATOM 619 O O . PRO A 1 78 ? 5.105 12.044 0.865 1.00 93.19 78 PRO A O 1
ATOM 622 N N . SER A 1 79 ? 6.366 11.806 -0.975 1.00 87.50 79 SER A N 1
ATOM 623 C CA . SER A 1 79 ? 6.270 13.199 -1.408 1.00 87.50 79 SER A CA 1
ATOM 624 C C . SER A 1 79 ? 5.159 13.365 -2.448 1.00 87.50 79 SER A C 1
ATOM 626 O O . SER A 1 79 ? 4.830 12.439 -3.186 1.00 87.50 79 SER A O 1
ATOM 628 N N . ASN A 1 80 ? 4.558 14.558 -2.507 1.00 89.50 80 ASN A N 1
ATOM 629 C CA . ASN A 1 80 ? 3.593 14.951 -3.548 1.00 89.50 80 ASN A CA 1
ATOM 630 C C . ASN A 1 80 ? 2.382 14.010 -3.717 1.00 89.50 80 ASN A C 1
ATOM 632 O O . ASN A 1 80 ? 1.838 13.893 -4.813 1.00 89.50 80 ASN A O 1
ATOM 636 N N . GLY A 1 81 ? 1.962 13.327 -2.646 1.00 92.50 81 GLY A N 1
ATOM 637 C CA . GLY A 1 81 ? 0.808 12.424 -2.683 1.00 92.50 81 GLY A CA 1
ATOM 638 C C . GLY A 1 81 ? 1.011 11.180 -3.554 1.00 92.50 81 GLY A C 1
ATOM 639 O O . GLY A 1 81 ? 0.031 10.583 -3.987 1.00 92.50 81 GLY A O 1
ATOM 640 N N . MET A 1 82 ? 2.255 10.778 -3.827 1.00 95.31 82 MET A N 1
ATOM 641 C CA . MET A 1 82 ? 2.562 9.590 -4.623 1.00 95.31 82 MET A CA 1
ATOM 642 C C . MET A 1 82 ? 3.690 8.766 -4.006 1.00 95.31 82 MET A C 1
ATOM 644 O O . MET A 1 82 ? 4.556 9.281 -3.301 1.00 95.31 82 MET A O 1
ATOM 648 N N . THR A 1 83 ? 3.704 7.474 -4.313 1.00 96.00 83 THR A N 1
ATOM 649 C CA . THR A 1 83 ? 4.826 6.586 -4.011 1.00 96.00 83 THR A CA 1
ATOM 650 C C . THR A 1 83 ? 5.514 6.139 -5.297 1.00 96.00 83 THR A C 1
ATOM 652 O O . THR A 1 83 ? 4.860 5.870 -6.307 1.00 96.00 83 THR A O 1
ATOM 655 N N . VAL A 1 84 ? 6.845 6.066 -5.257 1.00 96.56 84 VAL A N 1
ATOM 656 C CA . VAL A 1 84 ? 7.660 5.510 -6.340 1.00 96.56 84 VAL A CA 1
ATOM 657 C C . VAL A 1 84 ? 7.950 4.053 -6.008 1.00 96.56 84 VAL A C 1
ATOM 659 O O . V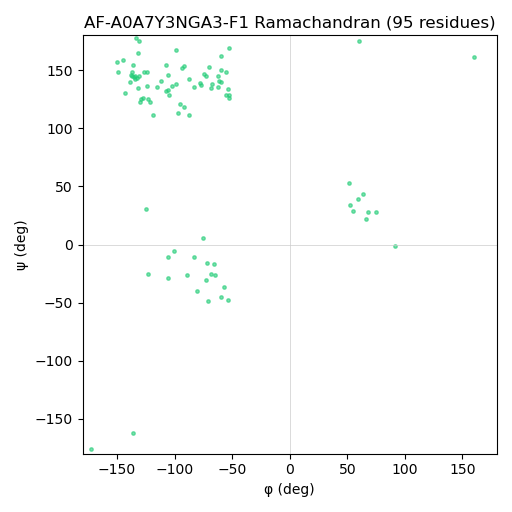AL A 1 84 ? 8.573 3.753 -4.992 1.00 96.56 84 VAL A O 1
ATOM 662 N N . LEU A 1 85 ? 7.536 3.150 -6.889 1.00 97.19 85 LEU A N 1
ATOM 663 C CA . LEU A 1 85 ? 7.832 1.725 -6.822 1.00 97.19 85 LEU A CA 1
ATOM 664 C C . LEU A 1 85 ? 9.030 1.429 -7.725 1.00 97.19 85 LEU A C 1
ATOM 666 O O . LEU A 1 85 ? 8.890 1.545 -8.947 1.00 97.19 85 LEU A O 1
ATOM 670 N N . PRO A 1 86 ? 10.197 1.032 -7.187 1.00 98.25 86 PRO A N 1
ATOM 671 C CA . PRO A 1 86 ? 11.277 0.469 -7.990 1.00 98.25 86 PRO A CA 1
ATOM 672 C C . PRO A 1 86 ? 10.828 -0.704 -8.880 1.00 98.25 86 PRO A C 1
ATOM 674 O O . PRO A 1 86 ? 9.714 -1.221 -8.785 1.00 98.25 86 PRO A O 1
ATOM 677 N N . GLY A 1 87 ? 11.698 -1.124 -9.799 1.00 98.12 87 GLY A N 1
ATOM 678 C CA . GLY A 1 87 ? 11.419 -2.301 -10.618 1.00 98.12 87 GLY A CA 1
ATOM 679 C C . GLY A 1 87 ? 11.288 -3.557 -9.753 1.00 98.12 87 GLY A C 1
ATOM 680 O O . GLY A 1 87 ? 12.128 -3.783 -8.887 1.00 98.12 87 GLY A O 1
ATOM 681 N N . ARG A 1 88 ? 10.269 -4.385 -10.013 1.00 98.06 88 ARG A N 1
ATOM 682 C CA . ARG A 1 88 ? 9.995 -5.643 -9.293 1.00 98.06 88 ARG A CA 1
ATOM 683 C C . ARG A 1 88 ? 9.953 -5.461 -7.777 1.00 98.06 88 ARG A C 1
ATOM 685 O O . ARG A 1 88 ? 10.642 -6.162 -7.038 1.00 98.06 88 ARG A O 1
ATOM 692 N N . SER A 1 89 ? 9.147 -4.513 -7.321 1.00 98.44 89 SER A N 1
ATOM 693 C CA . SER A 1 89 ? 9.052 -4.168 -5.908 1.00 98.44 89 SER A CA 1
ATOM 694 C C . SER A 1 89 ? 7.610 -4.036 -5.435 1.00 98.44 89 SER A C 1
ATOM 696 O O . SER A 1 89 ? 6.651 -4.139 -6.206 1.00 98.44 89 SER A O 1
ATOM 698 N N . LEU A 1 90 ? 7.482 -3.766 -4.140 1.00 97.94 90 LEU A N 1
ATOM 699 C CA . LEU A 1 90 ? 6.240 -3.381 -3.497 1.00 97.94 90 LEU A CA 1
ATOM 700 C C . LEU A 1 90 ? 6.450 -2.155 -2.611 1.00 97.94 90 LEU A C 1
ATOM 702 O O . LEU A 1 90 ? 7.585 -1.827 -2.265 1.00 97.94 90 LEU A O 1
ATOM 706 N N . ALA A 1 91 ? 5.348 -1.523 -2.224 1.00 97.69 91 ALA A N 1
ATOM 707 C CA . ALA A 1 91 ? 5.300 -0.607 -1.095 1.00 97.69 91 ALA A CA 1
ATOM 708 C C . ALA A 1 91 ? 4.067 -0.904 -0.239 1.00 97.69 91 ALA A C 1
ATOM 710 O O . ALA A 1 91 ? 2.991 -1.207 -0.765 1.00 97.69 91 ALA A O 1
ATOM 711 N N . VAL A 1 92 ? 4.233 -0.794 1.077 1.00 97.38 92 VAL A N 1
ATOM 712 C CA . VAL A 1 92 ? 3.146 -0.819 2.057 1.00 97.38 92 VAL A CA 1
ATOM 713 C C . VAL A 1 92 ? 3.217 0.464 2.858 1.00 97.38 92 VAL A C 1
ATOM 715 O O . VAL A 1 92 ? 4.258 0.775 3.440 1.00 97.38 92 VAL A O 1
ATOM 718 N N . LEU A 1 93 ? 2.108 1.192 2.900 1.00 96.81 93 LEU A N 1
ATOM 719 C CA . LEU A 1 93 ? 1.984 2.425 3.657 1.00 96.81 93 LEU A CA 1
ATOM 720 C C . LEU A 1 93 ? 0.779 2.352 4.582 1.00 96.81 93 LEU A C 1
ATOM 722 O O . LEU A 1 93 ? -0.235 1.743 4.246 1.00 96.81 93 LEU A O 1
ATOM 726 N N . ALA A 1 94 ? 0.878 3.013 5.724 1.00 95.50 94 ALA A N 1
ATOM 727 C CA . ALA A 1 94 ? -0.218 3.164 6.663 1.00 95.50 94 ALA A CA 1
ATOM 728 C C . ALA A 1 94 ? -0.479 4.639 6.943 1.00 95.50 94 ALA A C 1
ATOM 730 O O . ALA A 1 94 ? 0.448 5.458 6.927 1.00 95.50 94 ALA A O 1
ATOM 731 N N . THR A 1 95 ? -1.739 4.976 7.200 1.00 93.88 95 THR A N 1
ATOM 732 C CA . THR A 1 95 ? -2.046 6.254 7.832 1.00 93.88 95 THR A CA 1
ATOM 733 C C . THR A 1 95 ? -1.685 6.197 9.309 1.00 93.88 95 THR A C 1
ATOM 735 O O . THR A 1 95 ? -1.785 5.138 9.941 1.00 93.88 95 THR A O 1
ATOM 738 N N . GLU A 1 96 ? -1.245 7.334 9.848 1.00 75.38 96 GLU A N 1
ATOM 739 C CA . GLU A 1 96 ? -1.104 7.493 11.297 1.00 75.38 96 GLU A CA 1
ATOM 740 C C . GLU A 1 96 ? -2.451 7.180 11.993 1.00 75.38 96 GLU A C 1
ATOM 742 O O . GLU A 1 96 ? -3.503 7.375 11.368 1.00 75.38 96 GLU A O 1
ATOM 747 N N . PRO A 1 97 ? -2.435 6.638 13.226 1.00 59.75 97 PRO A N 1
ATOM 748 C CA . PRO A 1 97 ? -3.637 6.487 14.046 1.00 59.75 97 PRO A CA 1
ATOM 749 C C . PRO A 1 97 ? -4.318 7.821 14.368 1.00 59.75 97 PRO A C 1
ATOM 751 O O . PRO A 1 97 ? -3.603 8.844 14.486 1.00 59.75 97 PRO A O 1
#